Protein AF-A0A1Y4U277-F1 (afdb_monomer_lite)

Sequence (89 aa):
MGVTEKSLVIAVLETFDISHIYGKICIPFNQFDEVKIKKGLVPSQRIIKMKSGKTKLKLSLVNNTITAKVKDQKLGMQKICEALEKVAK

pLDDT: mean 72.66, std 17.06, range [30.39, 92.06]

Secondary structure (DSSP, 8-state):
-EEETTEEE---SS----TT-TT-----GGG-SEEEEEE-SSTTEEEEEEEETTEEEEEEEE--TTS-SSTTHHHHHHHHHHHHHTT--

Radius of gyration: 15.98 Å; chains: 1; bounding box: 34×44×37 Å

Foldseek 3Di:
DDDDPPDDDDDDPDDDDPVDDPPDDDDPLLQWPAWDWDQDPDNQWIWIWTDGPPDIDIDIQGQDPPDDPDPPSVVVVVVVVVVNVVSRD

Structure (mmCIF, N/CA/C/O b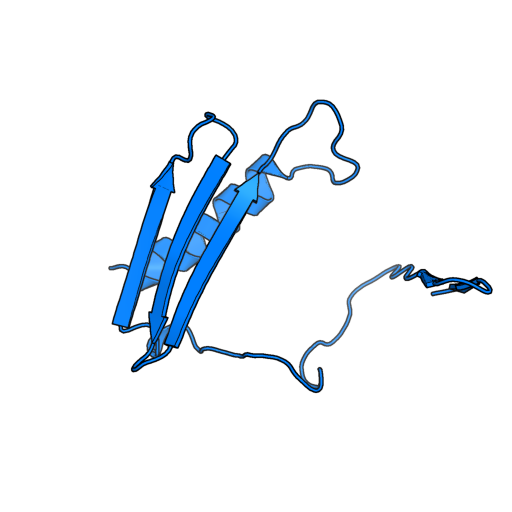ackbone):
data_AF-A0A1Y4U277-F1
#
_entry.id   AF-A0A1Y4U277-F1
#
loop_
_atom_site.group_PDB
_atom_site.id
_atom_site.type_symbol
_atom_site.label_atom_id
_atom_site.label_alt_id
_atom_site.label_comp_id
_atom_site.label_asym_id
_atom_site.label_entity_id
_atom_site.label_seq_id
_atom_site.pdbx_PDB_ins_code
_atom_site.Cartn_x
_atom_site.Cartn_y
_atom_site.Cartn_z
_atom_site.occupancy
_atom_site.B_iso_or_equiv
_atom_site.auth_seq_id
_atom_site.auth_comp_id
_atom_site.auth_asym_id
_atom_site.auth_atom_id
_atom_site.pdbx_PDB_model_num
ATOM 1 N N . MET A 1 1 ? -2.276 -19.069 -18.658 1.00 53.19 1 MET A N 1
ATOM 2 C CA . MET A 1 1 ? -2.035 -19.893 -17.444 1.00 53.19 1 MET A CA 1
ATOM 3 C C . MET A 1 1 ? -1.603 -21.281 -17.888 1.00 53.19 1 MET A C 1
ATOM 5 O O . MET A 1 1 ? -2.175 -21.768 -18.848 1.00 53.19 1 MET A O 1
ATOM 9 N N . GLY A 1 2 ? -0.610 -21.891 -17.245 1.00 38.97 2 GLY A N 1
ATOM 10 C CA . GLY A 1 2 ? -0.195 -23.279 -17.466 1.00 38.97 2 GLY A CA 1
ATOM 11 C C . GLY A 1 2 ? 0.024 -23.979 -16.127 1.00 38.97 2 GLY A C 1
ATOM 12 O O . GLY A 1 2 ? 0.297 -23.320 -15.134 1.00 38.97 2 GLY A O 1
ATOM 13 N N . VAL A 1 3 ? -0.121 -25.296 -16.060 1.00 40.03 3 VAL A N 1
ATOM 14 C CA . VAL A 1 3 ? 0.091 -26.055 -14.819 1.00 40.03 3 VAL A CA 1
ATOM 15 C C . VAL A 1 3 ? 1.194 -27.066 -15.050 1.00 40.03 3 VAL A C 1
ATOM 17 O O . VAL A 1 3 ? 1.265 -27.694 -16.102 1.00 40.03 3 VAL A O 1
ATOM 20 N N . THR A 1 4 ? 2.055 -27.199 -14.053 1.00 53.59 4 THR A N 1
ATOM 21 C CA . THR A 1 4 ? 3.031 -28.285 -13.960 1.00 53.59 4 THR A CA 1
ATOM 22 C C . THR A 1 4 ? 2.605 -29.232 -12.843 1.00 53.59 4 THR A C 1
ATOM 24 O O . THR A 1 4 ? 1.754 -28.877 -12.029 1.00 53.59 4 THR A O 1
ATOM 27 N N . GLU A 1 5 ? 3.246 -30.394 -12.722 1.00 56.44 5 GLU A N 1
ATOM 28 C CA . GLU A 1 5 ? 2.974 -31.346 -11.631 1.00 56.44 5 GLU A CA 1
ATOM 29 C C . GLU A 1 5 ? 3.130 -30.758 -10.213 1.00 56.44 5 GLU A C 1
ATOM 31 O O . GLU A 1 5 ? 2.632 -31.341 -9.255 1.00 56.44 5 GLU A O 1
ATOM 36 N N . LYS A 1 6 ? 3.806 -29.609 -10.045 1.00 45.88 6 LYS A N 1
ATOM 37 C CA . LYS A 1 6 ? 4.087 -29.016 -8.724 1.00 45.88 6 LYS A CA 1
ATOM 38 C C . LYS A 1 6 ? 3.490 -27.634 -8.490 1.00 45.88 6 LYS A C 1
ATOM 40 O O . LYS A 1 6 ? 3.523 -27.157 -7.357 1.00 45.88 6 LYS A O 1
ATO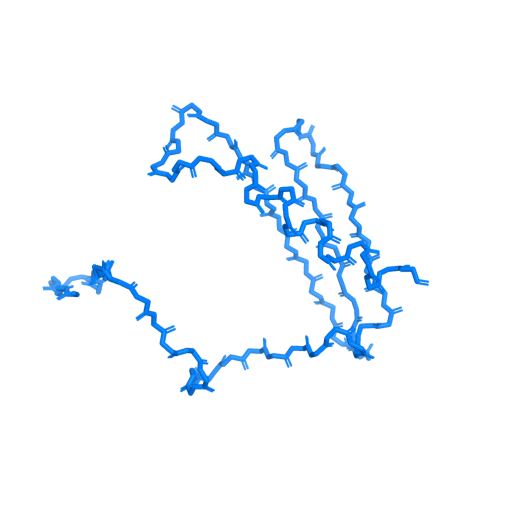M 45 N N . SER A 1 7 ? 2.980 -26.956 -9.514 1.00 30.70 7 SER A N 1
ATOM 46 C CA . SER A 1 7 ? 2.456 -25.600 -9.337 1.00 30.70 7 SER A CA 1
ATOM 47 C C . SER A 1 7 ? 1.629 -25.094 -10.510 1.00 30.70 7 SER A C 1
ATOM 49 O O . SER A 1 7 ? 1.796 -25.491 -11.667 1.00 30.70 7 SER A O 1
ATOM 51 N N . LEU A 1 8 ? 0.763 -24.141 -10.167 1.00 30.39 8 LEU A N 1
ATOM 52 C CA . LEU A 1 8 ? 0.020 -23.299 -11.087 1.00 30.39 8 LEU A CA 1
ATOM 53 C C . LEU A 1 8 ? 0.899 -22.142 -11.578 1.00 30.39 8 LEU A C 1
ATOM 55 O O . LEU A 1 8 ? 1.437 -21.369 -10.788 1.00 30.39 8 LEU A O 1
ATOM 59 N N . VAL A 1 9 ? 0.982 -21.988 -12.893 1.00 39.88 9 VAL A N 1
ATOM 60 C CA . VAL A 1 9 ? 1.629 -20.875 -13.589 1.00 39.88 9 VAL A CA 1
ATOM 61 C C . VAL A 1 9 ? 0.548 -20.009 -14.225 1.00 39.88 9 VAL A C 1
ATOM 63 O O . VAL A 1 9 ? -0.348 -20.491 -14.916 1.00 39.88 9 VAL A O 1
ATOM 66 N N . ILE A 1 10 ? 0.619 -18.696 -14.028 1.00 46.44 10 ILE A N 1
ATOM 67 C CA . ILE A 1 10 ? -0.354 -17.754 -14.579 1.00 46.44 10 ILE A CA 1
ATOM 68 C C . ILE A 1 10 ? 0.331 -16.810 -15.551 1.00 46.44 10 ILE A C 1
ATOM 70 O O . ILE A 1 10 ? 1.273 -16.114 -15.197 1.00 46.44 10 ILE A O 1
ATOM 74 N N . ALA A 1 11 ? -0.171 -16.804 -16.784 1.00 46.59 11 ALA A N 1
ATOM 75 C CA . ALA A 1 11 ? 0.162 -15.823 -17.803 1.00 46.59 11 ALA A CA 1
ATOM 76 C C . ALA A 1 11 ? -1.143 -15.106 -18.145 1.00 46.59 11 ALA A C 1
ATOM 78 O O . ALA A 1 11 ? -2.083 -15.769 -18.598 1.00 46.59 11 ALA A O 1
ATOM 79 N N . VAL A 1 12 ? -1.197 -13.809 -17.845 1.00 50.75 12 VAL A N 1
ATOM 80 C CA . VAL A 1 12 ? -2.302 -12.901 -18.167 1.00 50.75 12 VAL A CA 1
ATOM 81 C C . VAL A 1 12 ? -1.763 -11.935 -19.212 1.00 50.75 12 VAL A C 1
ATOM 83 O O . VAL A 1 12 ? -0.769 -11.259 -18.957 1.00 50.75 12 VAL A O 1
ATOM 86 N N . LEU A 1 13 ? -2.360 -11.949 -20.401 1.00 43.84 13 LEU A N 1
ATOM 87 C CA . LEU A 1 13 ? -1.881 -11.172 -21.546 1.00 43.84 13 LEU A CA 1
ATOM 88 C C . LEU A 1 13 ? -2.577 -9.805 -21.664 1.00 43.84 13 LEU A C 1
ATOM 90 O O . LEU A 1 13 ? -2.048 -8.929 -22.335 1.00 43.84 13 LEU A O 1
ATOM 94 N N . GLU A 1 14 ? -3.691 -9.595 -20.950 1.00 57.28 14 GLU A N 1
ATOM 95 C CA . GLU A 1 14 ? -4.426 -8.320 -20.872 1.00 57.28 14 GLU A CA 1
ATOM 96 C C . GLU A 1 14 ? -4.976 -8.078 -19.443 1.00 57.28 14 GLU A C 1
ATOM 98 O O . GLU A 1 14 ? -4.288 -8.366 -18.461 1.00 57.28 14 GLU A O 1
ATOM 103 N N . THR A 1 15 ? -6.176 -7.514 -19.273 1.00 49.62 15 THR A N 1
ATOM 104 C CA . THR A 1 15 ? -6.760 -7.187 -17.960 1.00 49.62 15 THR A CA 1
ATOM 105 C C . THR A 1 15 ? -7.631 -8.316 -17.408 1.00 49.62 15 THR A C 1
ATOM 107 O O . THR A 1 15 ? -8.241 -9.087 -18.143 1.00 49.62 15 THR A O 1
ATOM 110 N N . PHE A 1 16 ? -7.682 -8.424 -16.079 1.00 54.34 16 PHE A N 1
ATOM 111 C CA . PHE A 1 16 ? -8.466 -9.432 -15.368 1.00 54.34 16 PHE A CA 1
ATOM 112 C C . PHE A 1 16 ? -9.532 -8.731 -14.524 1.00 54.34 16 PHE A C 1
ATOM 114 O O . PHE A 1 16 ? -9.194 -7.858 -13.721 1.00 54.34 16 PHE A O 1
ATOM 121 N N . ASP A 1 17 ? -10.802 -9.101 -14.691 1.00 56.62 17 ASP A N 1
ATOM 122 C CA . ASP A 1 17 ? -11.858 -8.636 -13.794 1.00 56.62 17 ASP A CA 1
ATOM 123 C C . ASP A 1 17 ? -11.750 -9.368 -12.447 1.00 56.62 17 ASP A C 1
ATOM 125 O O . ASP A 1 17 ? -11.864 -10.589 -12.351 1.00 56.62 17 ASP A O 1
ATOM 129 N N . ILE A 1 18 ? -11.497 -8.599 -11.390 1.00 62.50 18 ILE A N 1
ATOM 130 C CA . ILE A 1 18 ? -11.301 -9.085 -10.020 1.00 62.50 18 ILE A CA 1
ATOM 131 C C . ILE A 1 18 ? -12.550 -8.911 -9.139 1.00 62.50 18 ILE A C 1
ATOM 133 O O . ILE A 1 18 ? -12.498 -9.105 -7.916 1.00 62.50 18 ILE A O 1
ATOM 137 N N . SER A 1 19 ? -13.683 -8.536 -9.737 1.00 61.31 19 SER A N 1
ATOM 138 C CA . SER A 1 19 ? -14.966 -8.364 -9.052 1.00 61.31 19 SER A CA 1
ATOM 139 C C . SER A 1 19 ? -15.375 -9.618 -8.259 1.00 61.31 19 SER A C 1
ATOM 141 O O . SER A 1 19 ? -15.811 -9.486 -7.113 1.00 61.31 19 SER A O 1
ATOM 143 N N . HIS A 1 20 ? -15.068 -10.822 -8.760 1.00 51.88 20 HIS A N 1
ATOM 144 C CA . HIS A 1 20 ? -15.516 -12.110 -8.204 1.00 51.88 20 HIS A CA 1
ATOM 145 C C . HIS A 1 20 ? -14.405 -13.015 -7.622 1.00 51.88 20 HIS A C 1
ATOM 147 O O . HIS A 1 20 ? -14.541 -14.237 -7.607 1.00 51.88 20 HIS A O 1
ATOM 153 N N . ILE A 1 21 ? -13.295 -12.462 -7.115 1.00 56.06 21 ILE A N 1
ATOM 154 C CA . ILE A 1 21 ? -12.285 -13.286 -6.417 1.00 56.06 21 ILE A CA 1
ATOM 155 C C . ILE A 1 21 ? -12.854 -13.812 -5.086 1.00 56.06 21 ILE A C 1
ATOM 157 O O . ILE A 1 21 ? -13.079 -13.041 -4.149 1.00 56.06 21 ILE A O 1
ATOM 161 N N . TYR A 1 22 ? -13.041 -15.131 -4.991 1.00 44.38 22 TYR A N 1
ATOM 162 C CA . TYR A 1 22 ? -13.413 -15.824 -3.755 1.00 44.38 22 TYR A CA 1
ATOM 163 C C . TYR A 1 22 ? -12.250 -15.831 -2.750 1.00 44.38 22 TYR A C 1
ATOM 165 O O . TYR A 1 22 ? -11.096 -16.034 -3.119 1.00 44.38 22 TYR A O 1
ATOM 173 N N . GLY A 1 23 ? -12.550 -15.590 -1.469 1.00 49.41 23 GLY A N 1
ATOM 174 C CA . GLY A 1 23 ? -11.545 -15.534 -0.396 1.00 49.41 23 GLY A CA 1
ATOM 175 C C . GLY A 1 23 ? -10.764 -14.216 -0.300 1.00 49.41 23 GLY A C 1
ATOM 176 O O . GLY A 1 23 ? -9.773 -14.146 0.426 1.00 49.41 23 GLY A O 1
ATOM 177 N N . LYS A 1 24 ? -11.188 -13.155 -1.005 1.00 56.09 24 LYS A N 1
ATOM 178 C CA . LYS A 1 24 ? -10.565 -11.829 -0.889 1.00 56.09 24 LYS A CA 1
ATOM 179 C C . LYS A 1 24 ? -10.961 -11.133 0.416 1.00 56.09 24 LYS A C 1
ATOM 181 O O . LYS A 1 24 ? -12.132 -11.093 0.783 1.00 56.09 24 LYS A O 1
ATOM 186 N N . ILE A 1 25 ? -9.989 -10.498 1.066 1.00 57.12 25 ILE A N 1
ATOM 187 C CA . ILE A 1 25 ? -10.252 -9.493 2.099 1.00 57.12 25 ILE A CA 1
ATOM 188 C C . ILE A 1 25 ? -10.326 -8.145 1.383 1.00 57.12 25 ILE A C 1
ATOM 190 O O . ILE A 1 25 ? -9.308 -7.609 0.949 1.00 57.12 25 ILE A O 1
ATOM 194 N N . CYS A 1 26 ? -11.538 -7.618 1.221 1.00 65.75 26 CYS A N 1
ATOM 195 C CA . CYS A 1 26 ? -11.764 -6.281 0.687 1.00 65.75 26 CYS A CA 1
ATOM 196 C C . CYS A 1 26 ? -12.103 -5.351 1.848 1.00 65.75 26 CYS A C 1
ATOM 198 O O . CYS A 1 26 ? -13.127 -5.533 2.501 1.00 65.75 26 CYS A O 1
ATOM 200 N N . ILE A 1 27 ? -11.228 -4.383 2.113 1.00 68.00 27 ILE A N 1
ATOM 201 C CA . ILE A 1 27 ? -11.480 -3.320 3.085 1.00 68.00 27 ILE A CA 1
ATOM 202 C C . ILE A 1 27 ? -11.619 -2.033 2.270 1.00 68.00 27 ILE A C 1
ATOM 204 O O . ILE A 1 27 ? -10.611 -1.541 1.751 1.00 68.00 27 ILE A O 1
ATOM 208 N N . PRO A 1 28 ? -12.849 -1.525 2.081 1.00 77.44 28 PRO A N 1
ATOM 209 C CA . PRO A 1 28 ? -13.089 -0.231 1.465 1.00 77.44 28 PRO A CA 1
ATOM 210 C C . PRO A 1 28 ? -12.266 0.860 2.148 1.00 77.44 28 PRO A C 1
ATOM 212 O O . PRO A 1 28 ? -12.095 0.843 3.366 1.00 77.44 28 PRO A O 1
ATOM 215 N N . PHE A 1 29 ? -11.767 1.829 1.378 1.00 77.19 29 PHE A N 1
ATOM 216 C CA . PHE A 1 29 ? -10.883 2.854 1.936 1.00 77.19 29 PHE A CA 1
ATOM 217 C C . PHE A 1 29 ? -11.518 3.647 3.087 1.00 77.19 29 PHE A C 1
ATOM 219 O O . PHE A 1 29 ? -10.851 3.924 4.076 1.00 77.19 29 PHE A O 1
ATOM 226 N N . ASN A 1 30 ? -12.819 3.924 3.013 1.00 77.56 30 ASN A N 1
ATOM 227 C CA . ASN A 1 30 ? -13.576 4.602 4.067 1.00 77.56 30 ASN A CA 1
ATOM 228 C C . ASN A 1 30 ? -13.792 3.766 5.347 1.00 77.56 30 ASN A C 1
ATOM 230 O O . ASN A 1 30 ? -14.377 4.274 6.296 1.00 77.56 30 ASN A O 1
ATOM 234 N N . GLN A 1 31 ? -13.363 2.501 5.379 1.00 77.56 31 GLN A N 1
ATOM 235 C CA . GLN A 1 31 ? -13.437 1.634 6.559 1.00 77.56 31 GLN A CA 1
ATOM 236 C C . GLN A 1 31 ? -12.098 1.504 7.292 1.00 77.56 31 GLN A C 1
ATOM 238 O O . GLN A 1 31 ? -12.014 0.772 8.281 1.00 77.56 31 GLN A O 1
ATOM 243 N N . PHE A 1 32 ? -11.036 2.164 6.822 1.00 84.88 32 PHE A N 1
ATOM 244 C CA . PHE A 1 32 ? -9.794 2.234 7.582 1.00 84.88 32 PHE A CA 1
ATOM 245 C C . PHE A 1 32 ? -9.908 3.291 8.681 1.00 84.88 32 PHE A C 1
ATOM 247 O O . PHE A 1 32 ? -10.049 4.474 8.399 1.00 84.88 32 PHE A O 1
ATOM 254 N N . ASP A 1 33 ? -9.777 2.860 9.935 1.00 87.50 33 ASP A N 1
ATOM 255 C CA . ASP A 1 33 ? -9.683 3.761 11.090 1.00 87.50 33 ASP A CA 1
ATOM 256 C C . ASP A 1 33 ? -8.313 4.447 11.148 1.00 87.50 33 ASP A C 1
ATOM 258 O O . ASP A 1 33 ? -8.142 5.502 11.751 1.00 87.50 33 ASP A O 1
ATOM 262 N N . GLU A 1 34 ? -7.290 3.778 10.613 1.00 89.69 34 GLU A N 1
ATOM 263 C CA . GLU A 1 34 ? -5.914 4.241 10.681 1.00 89.69 34 GLU A CA 1
ATOM 264 C C . GLU A 1 34 ? -5.111 3.670 9.519 1.00 89.69 34 GLU A C 1
ATOM 266 O O . GLU A 1 34 ? -5.093 2.455 9.295 1.00 89.69 34 GLU A O 1
ATOM 271 N N . VAL A 1 35 ? -4.367 4.538 8.838 1.00 91.19 35 VAL A N 1
ATOM 272 C CA . VAL A 1 35 ? -3.354 4.159 7.855 1.00 91.19 35 VAL A CA 1
ATOM 273 C C . VAL A 1 35 ? -2.049 4.859 8.217 1.00 91.19 35 VAL A C 1
ATOM 275 O O . VAL A 1 35 ? -1.973 6.081 8.299 1.00 91.19 35 VAL A O 1
ATOM 278 N N . LYS A 1 36 ? -0.990 4.080 8.449 1.00 92.00 36 LYS A N 1
ATOM 279 C CA . LYS A 1 36 ? 0.360 4.581 8.727 1.00 92.00 36 LYS A CA 1
ATOM 280 C C . LYS A 1 36 ? 1.346 4.007 7.732 1.00 92.00 36 LYS A C 1
ATOM 282 O O . LYS A 1 36 ? 1.605 2.802 7.727 1.00 92.00 36 LYS A O 1
ATOM 287 N N . ILE A 1 37 ? 1.969 4.891 6.965 1.00 92.06 37 ILE A N 1
ATOM 288 C CA . ILE A 1 37 ? 3.058 4.545 6.057 1.00 92.06 37 ILE A CA 1
ATOM 289 C C . ILE A 1 37 ? 4.378 4.956 6.704 1.00 92.06 37 ILE A C 1
ATOM 291 O O . ILE A 1 37 ? 4.557 6.095 7.127 1.00 92.06 37 ILE A O 1
ATOM 295 N N . LYS A 1 38 ? 5.311 4.010 6.822 1.00 91.88 38 LYS A N 1
ATOM 296 C CA . LYS A 1 38 ? 6.649 4.238 7.377 1.00 91.88 38 LYS A CA 1
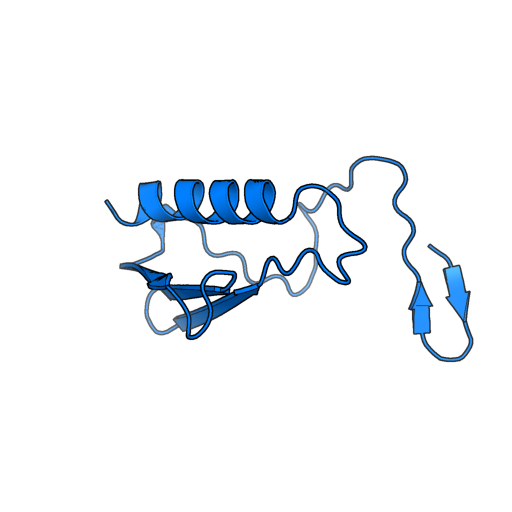ATOM 297 C C . LYS A 1 38 ? 7.722 3.766 6.407 1.00 91.88 38 LYS A C 1
ATOM 299 O O . LYS A 1 38 ? 7.531 2.803 5.662 1.00 91.88 38 LYS A O 1
ATOM 304 N N . LYS A 1 39 ? 8.886 4.414 6.451 1.00 90.62 39 LYS A N 1
ATOM 305 C CA . LYS A 1 39 ? 10.099 3.870 5.828 1.00 90.62 39 LYS A CA 1
ATOM 306 C C . LYS A 1 39 ? 10.494 2.578 6.556 1.00 90.62 39 LYS A C 1
ATOM 308 O O . LYS A 1 39 ? 10.329 2.481 7.772 1.00 90.62 39 LYS A O 1
ATOM 313 N N . GLY A 1 40 ? 10.922 1.572 5.794 1.00 85.12 40 GLY A N 1
ATOM 314 C CA . GLY A 1 40 ? 11.472 0.333 6.343 1.00 85.12 40 GLY A CA 1
ATOM 315 C C . GLY A 1 40 ? 12.935 0.485 6.755 1.00 85.12 40 GLY A C 1
ATOM 316 O O . GLY A 1 40 ? 13.458 1.596 6.793 1.00 85.12 40 GLY A O 1
ATOM 317 N N . LEU A 1 41 ? 13.592 -0.641 7.043 1.00 85.69 41 LEU A N 1
ATOM 318 C CA . LEU A 1 41 ? 15.002 -0.659 7.452 1.00 85.69 41 LEU A CA 1
ATOM 319 C C . LEU A 1 41 ? 15.925 -0.186 6.317 1.00 85.69 41 LEU A C 1
ATOM 321 O O . LEU A 1 41 ? 16.934 0.466 6.559 1.00 85.69 41 LEU A O 1
ATOM 325 N N . VAL A 1 42 ? 15.552 -0.497 5.074 1.00 85.25 42 VAL A N 1
ATOM 326 C CA . VAL A 1 42 ? 16.288 -0.101 3.869 1.00 85.25 42 VAL A CA 1
ATOM 327 C C . VAL A 1 42 ? 15.515 0.956 3.068 1.00 85.25 42 VAL A C 1
ATOM 329 O O . VAL A 1 42 ? 14.279 0.948 3.078 1.00 85.25 42 VAL A O 1
ATOM 332 N N . PRO A 1 43 ? 16.195 1.851 2.320 1.00 84.00 43 PRO A N 1
ATOM 333 C CA . PRO A 1 43 ? 15.539 2.939 1.582 1.00 84.00 43 PRO A CA 1
ATOM 334 C C . PRO A 1 43 ? 14.469 2.479 0.579 1.00 84.00 43 PRO A C 1
ATOM 336 O O . PRO A 1 43 ? 13.490 3.196 0.340 1.00 84.00 43 PRO A O 1
ATOM 339 N N . SER A 1 44 ? 14.639 1.276 0.026 1.00 86.00 44 SER A N 1
ATOM 340 C CA . SER A 1 44 ? 13.739 0.618 -0.931 1.00 86.00 44 SER A CA 1
ATOM 341 C C . SER A 1 44 ? 12.492 -0.002 -0.294 1.00 86.00 44 SER A C 1
ATOM 343 O O . SER A 1 44 ? 11.627 -0.512 -1.004 1.00 86.00 44 SER A O 1
ATOM 345 N N . GLN A 1 45 ? 12.376 0.034 1.036 1.00 89.38 45 GLN A N 1
ATOM 346 C CA . GLN A 1 45 ? 11.276 -0.585 1.764 1.00 89.38 45 GLN A CA 1
ATOM 347 C C . GLN A 1 45 ? 10.278 0.452 2.287 1.00 89.38 45 GLN A C 1
ATOM 349 O O . GLN A 1 45 ? 10.641 1.502 2.835 1.00 89.38 45 GLN A O 1
ATOM 354 N N . ARG A 1 46 ? 8.990 0.131 2.173 1.00 90.81 46 ARG A N 1
ATOM 355 C CA . ARG A 1 46 ? 7.889 0.819 2.853 1.00 90.81 46 ARG A CA 1
ATOM 356 C C . ARG A 1 46 ? 7.089 -0.186 3.666 1.00 90.81 46 ARG A C 1
ATOM 358 O O . ARG A 1 46 ? 6.748 -1.261 3.184 1.00 90.81 46 ARG A O 1
ATOM 365 N N . ILE A 1 47 ? 6.802 0.176 4.910 1.00 91.69 47 ILE A N 1
ATOM 366 C CA . ILE A 1 47 ? 5.940 -0.587 5.806 1.00 91.69 47 ILE A CA 1
ATOM 367 C C . ILE A 1 47 ? 4.631 0.170 5.943 1.00 91.69 47 ILE A C 1
ATOM 369 O O . ILE A 1 47 ? 4.610 1.293 6.442 1.00 91.69 47 ILE A O 1
ATOM 373 N N . ILE A 1 48 ? 3.546 -0.470 5.536 1.00 90.88 48 ILE A N 1
ATOM 374 C CA . ILE A 1 48 ? 2.197 0.073 5.617 1.00 90.88 48 ILE A CA 1
ATOM 375 C C . ILE A 1 48 ? 1.480 -0.688 6.722 1.00 90.88 48 ILE A C 1
ATOM 377 O O . ILE A 1 48 ? 1.422 -1.918 6.702 1.00 90.88 48 ILE A O 1
ATOM 381 N N . LYS A 1 49 ? 0.968 0.036 7.710 1.00 91.56 49 LYS A N 1
ATOM 382 C CA . LYS A 1 49 ? 0.113 -0.505 8.765 1.00 91.56 49 LYS A CA 1
ATOM 383 C C . LYS A 1 49 ? -1.272 0.088 8.597 1.00 91.56 49 LYS A C 1
ATOM 385 O O . LYS A 1 49 ? -1.391 1.304 8.497 1.00 91.56 49 LYS A O 1
ATOM 390 N N . MET A 1 50 ? -2.286 -0.761 8.580 1.00 90.38 50 MET A N 1
ATOM 391 C CA . MET A 1 50 ? -3.677 -0.350 8.438 1.00 90.38 50 MET A CA 1
ATOM 392 C C . MET A 1 50 ? -4.514 -0.996 9.537 1.00 90.38 50 MET A C 1
ATOM 394 O O . MET A 1 50 ? -4.253 -2.141 9.919 1.00 90.38 50 MET A O 1
ATOM 398 N N . LYS A 1 51 ? -5.511 -0.276 10.040 1.00 87.81 51 LYS A N 1
ATOM 399 C CA . LYS A 1 51 ? -6.484 -0.777 11.010 1.00 87.81 51 LYS A CA 1
ATOM 400 C C . LYS A 1 51 ? -7.894 -0.526 10.487 1.00 87.81 51 LYS A C 1
ATOM 402 O O . LYS A 1 51 ? -8.165 0.551 9.974 1.00 87.81 51 LYS A O 1
ATOM 407 N N . SER A 1 52 ? -8.760 -1.521 10.626 1.00 82.50 52 SER A N 1
ATOM 408 C CA . SER A 1 52 ? -10.197 -1.422 10.368 1.00 82.50 52 SER A CA 1
ATOM 409 C C . SER A 1 52 ? -10.933 -2.238 11.432 1.00 82.50 52 SER A C 1
ATOM 411 O O . SER A 1 52 ? -10.811 -3.466 11.492 1.00 82.50 52 SER A O 1
ATOM 413 N N . GLY A 1 53 ? -11.602 -1.556 12.359 1.00 84.88 53 GLY A N 1
ATOM 414 C CA . GLY A 1 53 ? -12.184 -2.137 13.562 1.00 84.88 53 GLY A CA 1
ATOM 415 C C . GLY A 1 53 ? -11.157 -2.920 14.391 1.00 84.88 53 GLY A C 1
ATOM 416 O O . GLY A 1 53 ? -10.185 -2.376 14.926 1.00 84.88 53 GLY A O 1
ATOM 417 N N . LYS A 1 54 ? -11.378 -4.235 14.514 1.00 82.75 54 LYS A N 1
ATOM 418 C CA . LYS A 1 54 ? -10.472 -5.166 15.218 1.00 82.75 54 LYS A CA 1
ATOM 419 C C . LYS A 1 54 ? -9.360 -5.724 14.319 1.00 82.75 54 LYS A C 1
ATOM 421 O O . LYS A 1 54 ? -8.400 -6.300 14.830 1.00 82.75 54 LYS A O 1
ATOM 426 N N . THR A 1 55 ? -9.457 -5.536 13.006 1.00 79.06 55 THR A N 1
ATOM 427 C CA . THR A 1 55 ? -8.512 -6.076 12.027 1.00 79.06 55 THR A CA 1
ATOM 428 C C . THR A 1 55 ? -7.315 -5.147 11.878 1.00 79.06 55 THR A C 1
ATOM 430 O O . THR A 1 55 ? -7.462 -3.947 11.646 1.00 79.06 55 THR A O 1
ATOM 433 N N . LYS A 1 56 ? -6.107 -5.707 11.982 1.00 83.81 56 LYS A N 1
ATOM 434 C CA . LYS A 1 56 ? -4.848 -5.004 11.706 1.00 83.81 56 LYS A CA 1
ATOM 435 C C . LYS A 1 56 ? -4.152 -5.680 10.533 1.00 83.81 56 LYS A C 1
ATOM 437 O O . LYS A 1 56 ? -3.865 -6.871 10.604 1.00 83.81 56 LYS A O 1
ATOM 442 N N . LEU A 1 57 ? -3.839 -4.918 9.488 1.00 83.31 57 LEU A N 1
ATOM 443 C CA . LEU A 1 57 ? -3.052 -5.385 8.350 1.00 83.31 57 LEU A CA 1
ATOM 444 C C . LEU A 1 57 ? -1.679 -4.715 8.348 1.00 83.31 57 LEU A C 1
ATOM 446 O O . LEU A 1 57 ? -1.546 -3.522 8.631 1.00 83.31 57 LEU A O 1
ATOM 450 N N . LYS A 1 58 ? -0.645 -5.484 8.007 1.00 85.38 58 LYS A N 1
ATOM 451 C CA . LYS A 1 58 ? 0.708 -4.973 7.796 1.00 85.38 58 LYS A CA 1
ATOM 452 C C . LYS A 1 58 ? 1.224 -5.466 6.453 1.00 85.38 58 LYS A C 1
ATOM 454 O O . LYS A 1 58 ? 1.350 -6.667 6.251 1.00 85.38 58 LYS A O 1
ATOM 459 N N . LEU A 1 59 ? 1.562 -4.535 5.570 1.00 84.62 59 LEU A N 1
ATOM 460 C CA . LEU A 1 59 ? 2.175 -4.814 4.276 1.00 84.62 59 LEU A CA 1
ATOM 461 C C . LEU A 1 59 ? 3.618 -4.306 4.285 1.00 84.62 59 LEU A C 1
ATOM 463 O O . LEU A 1 59 ? 3.901 -3.213 4.781 1.00 84.62 59 LEU A O 1
ATOM 467 N N . SER A 1 60 ? 4.535 -5.104 3.744 1.00 84.44 60 SER A N 1
ATOM 468 C CA . SER A 1 60 ? 5.918 -4.697 3.490 1.00 84.44 60 SER A CA 1
ATOM 469 C C . SER A 1 60 ? 6.137 -4.671 1.988 1.00 84.44 60 SER A C 1
ATOM 471 O O . SER A 1 60 ? 6.178 -5.721 1.354 1.00 84.44 60 SER A O 1
ATOM 473 N N . LEU A 1 61 ? 6.293 -3.475 1.433 1.00 86.38 61 LEU A N 1
ATOM 474 C CA . LEU A 1 61 ? 6.622 -3.278 0.029 1.00 86.38 61 LEU A CA 1
ATOM 475 C C . LEU A 1 61 ? 8.126 -3.058 -0.089 1.00 86.38 61 LEU A C 1
ATOM 477 O O . LEU A 1 61 ? 8.690 -2.251 0.650 1.00 86.38 61 LEU A O 1
ATOM 481 N N . VAL A 1 62 ? 8.769 -3.776 -1.003 1.00 84.50 62 VAL A N 1
ATOM 482 C CA . VAL A 1 62 ? 10.197 -3.642 -1.307 1.00 84.50 62 VAL A CA 1
ATOM 483 C C . VAL A 1 62 ? 10.325 -3.482 -2.814 1.00 84.50 62 VAL A C 1
ATOM 485 O O . VAL A 1 62 ? 9.755 -4.275 -3.555 1.00 84.50 62 VAL A O 1
ATOM 488 N N . ASN A 1 63 ? 11.054 -2.465 -3.267 1.00 78.12 63 ASN A N 1
ATOM 489 C CA . ASN A 1 63 ? 11.200 -2.146 -4.691 1.00 78.12 63 ASN A CA 1
ATOM 490 C C . ASN A 1 63 ? 12.640 -2.319 -5.205 1.00 78.12 63 ASN A C 1
ATOM 492 O O . ASN A 1 63 ? 13.137 -1.496 -5.974 1.00 78.12 63 ASN A O 1
ATOM 496 N N . ASN A 1 64 ? 13.336 -3.363 -4.7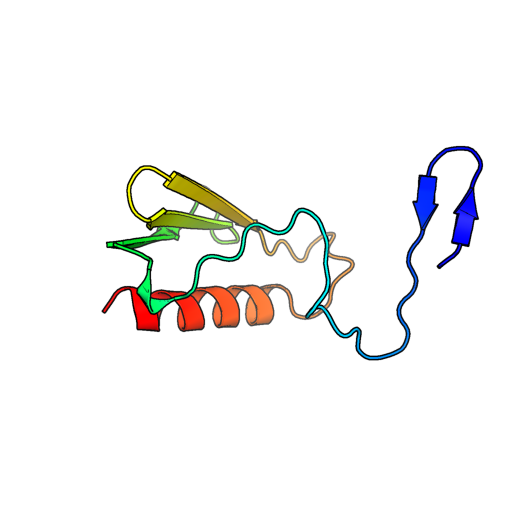46 1.00 72.19 64 ASN A N 1
ATOM 497 C CA . ASN A 1 64 ? 14.738 -3.573 -5.097 1.00 72.19 64 ASN A CA 1
ATOM 498 C C . ASN A 1 64 ? 14.893 -3.874 -6.597 1.00 72.19 64 ASN A C 1
ATOM 500 O O . ASN A 1 64 ? 14.396 -4.880 -7.090 1.00 72.19 64 ASN A O 1
ATOM 504 N N . THR A 1 65 ? 15.604 -3.006 -7.312 1.00 64.69 65 THR A N 1
ATOM 505 C CA . THR A 1 65 ? 15.780 -3.074 -8.767 1.00 64.69 65 THR A CA 1
ATOM 506 C C . THR A 1 65 ? 16.808 -4.110 -9.209 1.00 64.69 65 THR A C 1
ATOM 508 O O . THR A 1 65 ? 16.773 -4.524 -10.362 1.00 64.69 65 THR A O 1
ATOM 511 N N . ILE A 1 66 ? 17.693 -4.561 -8.311 1.00 62.78 66 ILE A N 1
ATOM 512 C CA . ILE A 1 66 ? 18.846 -5.410 -8.662 1.00 62.78 66 ILE A CA 1
ATOM 513 C C . ILE A 1 66 ? 18.411 -6.813 -9.141 1.00 62.78 66 ILE A C 1
ATOM 515 O O . ILE A 1 66 ? 19.142 -7.463 -9.881 1.00 62.78 66 ILE A O 1
ATOM 519 N N . THR A 1 67 ? 17.201 -7.269 -8.794 1.00 60.34 67 THR A N 1
ATOM 520 C CA . THR A 1 67 ? 16.658 -8.585 -9.203 1.00 60.34 67 THR A CA 1
ATOM 521 C C . THR A 1 67 ? 15.175 -8.550 -9.603 1.00 60.34 67 THR A C 1
ATOM 523 O O . THR A 1 67 ? 14.522 -9.592 -9.719 1.00 60.34 67 THR A O 1
ATOM 526 N N . ALA A 1 68 ? 14.605 -7.361 -9.810 1.00 61.31 68 ALA A N 1
ATOM 527 C CA . ALA A 1 68 ? 13.179 -7.215 -10.080 1.00 61.31 68 ALA A CA 1
ATOM 528 C C . ALA A 1 68 ? 12.812 -7.656 -11.506 1.00 61.31 68 ALA A C 1
ATOM 530 O O . ALA A 1 68 ? 13.208 -7.035 -12.487 1.00 61.31 68 ALA A O 1
ATOM 531 N N . LYS A 1 69 ? 11.955 -8.681 -11.617 1.00 64.38 69 LYS A N 1
ATOM 532 C CA . LYS A 1 69 ? 11.304 -9.075 -12.885 1.00 64.38 69 LYS A CA 1
ATOM 533 C C . LYS A 1 69 ? 10.179 -8.125 -13.315 1.00 64.38 69 LYS A C 1
ATOM 535 O O . LYS A 1 69 ? 9.701 -8.208 -14.441 1.00 64.38 69 LYS A O 1
ATOM 540 N N . VAL A 1 70 ? 9.729 -7.254 -12.412 1.00 66.81 70 VAL A N 1
ATOM 541 C CA . VAL A 1 70 ? 8.642 -6.299 -12.657 1.00 66.81 70 VAL A CA 1
ATOM 542 C C . VAL A 1 70 ? 9.261 -4.930 -12.917 1.00 66.81 70 VAL A C 1
ATOM 544 O O . VAL A 1 70 ? 10.009 -4.420 -12.082 1.00 66.81 70 VAL A O 1
ATOM 547 N N . LYS A 1 71 ? 8.955 -4.342 -14.075 1.00 73.62 71 LYS A N 1
ATOM 548 C CA . LYS A 1 71 ? 9.371 -2.977 -14.415 1.00 73.62 71 LYS A CA 1
ATOM 549 C C . LYS A 1 71 ? 8.636 -1.965 -13.530 1.00 73.62 71 LYS A C 1
ATOM 551 O O . LYS A 1 71 ? 7.530 -2.225 -13.065 1.00 73.62 71 LYS A O 1
ATOM 556 N N . ASP A 1 72 ? 9.278 -0.832 -13.260 1.00 82.19 72 ASP A N 1
ATOM 557 C CA . ASP A 1 72 ? 8.675 0.316 -12.566 1.00 82.19 72 ASP A CA 1
ATOM 558 C C . ASP A 1 72 ? 8.107 0.040 -11.160 1.00 82.19 72 ASP A C 1
ATOM 560 O O . ASP A 1 72 ? 7.240 0.769 -10.674 1.00 82.19 72 ASP A O 1
ATOM 564 N N . GLN A 1 73 ? 8.642 -0.953 -10.434 1.00 78.50 73 GLN A N 1
ATOM 565 C CA . GLN A 1 73 ? 8.231 -1.2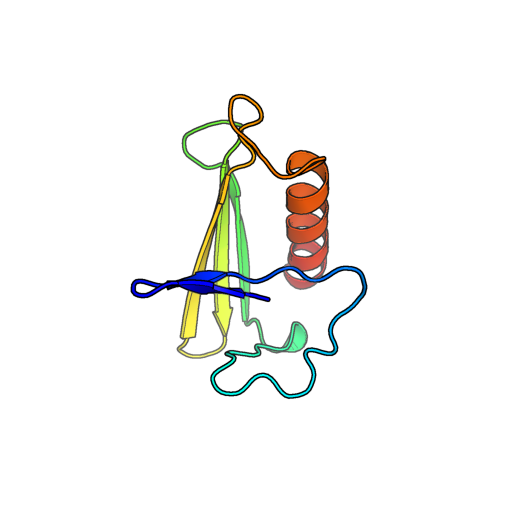48 -9.048 1.00 78.50 73 GLN A CA 1
ATOM 566 C C . GLN A 1 73 ? 8.294 -0.024 -8.128 1.00 78.50 73 GLN A C 1
ATOM 568 O O . GLN A 1 73 ? 7.457 0.132 -7.240 1.00 78.50 73 GLN A O 1
ATOM 573 N N . LYS A 1 74 ? 9.278 0.861 -8.333 1.00 84.06 74 LYS A N 1
ATOM 574 C CA . LYS A 1 74 ? 9.398 2.103 -7.564 1.00 84.06 74 LYS A CA 1
ATOM 575 C C . LYS A 1 74 ? 8.179 3.007 -7.762 1.00 84.06 74 LYS A C 1
ATOM 577 O O . LYS A 1 74 ? 7.635 3.487 -6.771 1.00 84.06 74 LYS A O 1
ATOM 582 N N . LEU A 1 75 ? 7.738 3.181 -9.009 1.00 85.12 75 LEU A N 1
ATOM 583 C CA . LEU A 1 75 ? 6.553 3.966 -9.354 1.00 85.12 75 LEU A CA 1
ATOM 584 C C . LEU A 1 75 ? 5.273 3.288 -8.853 1.00 85.12 75 LEU A C 1
ATOM 586 O O . LEU A 1 75 ? 4.415 3.951 -8.279 1.00 85.12 75 LEU A O 1
ATOM 590 N N . GLY A 1 76 ? 5.157 1.966 -9.007 1.00 85.75 76 GLY A N 1
ATOM 591 C CA . GLY A 1 76 ? 4.024 1.201 -8.478 1.00 85.75 76 GLY A CA 1
ATOM 592 C C . GLY A 1 76 ? 3.891 1.336 -6.959 1.00 85.75 76 GLY A C 1
ATOM 593 O O . GLY A 1 76 ? 2.815 1.646 -6.452 1.00 85.75 76 GLY A O 1
ATOM 594 N N . MET A 1 77 ? 5.003 1.196 -6.230 1.00 87.31 77 MET A N 1
ATOM 595 C CA . MET A 1 77 ? 5.037 1.394 -4.780 1.00 87.31 77 MET A CA 1
ATOM 596 C C . MET A 1 77 ? 4.648 2.825 -4.395 1.00 87.31 77 MET A C 1
ATOM 598 O O . MET A 1 77 ? 3.903 3.009 -3.437 1.00 87.31 77 MET A O 1
ATOM 602 N N . GLN A 1 78 ? 5.122 3.828 -5.138 1.00 88.31 78 GLN A N 1
ATOM 603 C CA . GLN A 1 78 ? 4.752 5.222 -4.907 1.00 88.31 78 GLN A CA 1
ATOM 604 C C . GLN A 1 78 ? 3.242 5.434 -5.071 1.00 88.31 78 GLN A C 1
ATOM 606 O O . GLN A 1 78 ?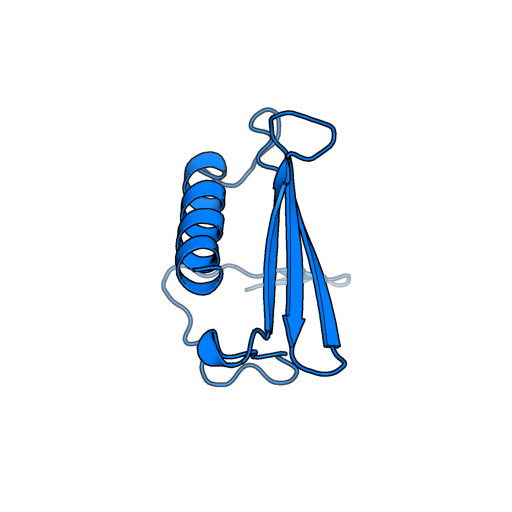 2.620 5.968 -4.160 1.00 88.31 78 GLN A O 1
ATOM 611 N N . LYS A 1 79 ? 2.636 4.935 -6.156 1.00 89.88 79 LYS A N 1
ATOM 612 C CA . LYS A 1 79 ? 1.185 5.039 -6.383 1.00 89.88 79 LYS A CA 1
ATOM 613 C C . LYS A 1 79 ? 0.364 4.363 -5.281 1.00 89.88 79 LYS A C 1
ATOM 615 O O . LYS A 1 79 ? -0.661 4.901 -4.874 1.00 89.88 79 LYS A O 1
ATOM 620 N N . ILE A 1 80 ? 0.816 3.209 -4.773 1.00 87.75 80 ILE A N 1
ATOM 621 C CA . ILE A 1 80 ? 0.169 2.534 -3.634 1.00 87.75 80 ILE A CA 1
ATOM 622 C C . ILE A 1 80 ? 0.242 3.413 -2.380 1.00 87.75 80 ILE A C 1
ATOM 624 O O . ILE A 1 80 ? -0.770 3.594 -1.705 1.00 87.75 80 ILE A O 1
ATOM 628 N N . CYS A 1 81 ? 1.417 3.972 -2.073 1.00 88.56 81 CYS A N 1
ATOM 629 C CA . CYS A 1 81 ? 1.574 4.864 -0.926 1.00 88.56 81 CYS A CA 1
ATOM 630 C C . CYS A 1 81 ? 0.701 6.119 -1.059 1.00 88.56 81 CYS A C 1
ATOM 632 O O . CYS A 1 81 ? -0.028 6.429 -0.128 1.00 88.56 81 CYS A O 1
ATOM 634 N N . GLU A 1 82 ? 0.705 6.786 -2.215 1.00 88.50 82 GLU A N 1
ATOM 635 C CA . GLU A 1 82 ? -0.105 7.986 -2.474 1.00 88.50 82 GLU A CA 1
ATOM 636 C C . GLU A 1 82 ? -1.609 7.711 -2.348 1.00 88.50 82 GLU A C 1
ATOM 638 O O . GLU A 1 82 ? -2.344 8.512 -1.770 1.00 88.50 82 GLU A O 1
ATOM 643 N N . ALA A 1 83 ? -2.085 6.575 -2.869 1.00 87.00 83 ALA A N 1
ATOM 644 C CA . ALA A 1 83 ? -3.488 6.186 -2.756 1.00 87.00 83 ALA A CA 1
ATOM 645 C C . ALA A 1 83 ? -3.906 5.997 -1.291 1.00 87.00 83 ALA A C 1
ATOM 647 O O . ALA A 1 83 ? -4.982 6.436 -0.904 1.00 87.00 83 ALA A O 1
ATOM 648 N N . LEU A 1 84 ? -3.041 5.390 -0.476 1.00 85.19 84 LEU A N 1
ATOM 649 C CA . LEU A 1 84 ? -3.298 5.132 0.940 1.00 85.19 84 LEU A CA 1
ATOM 650 C C . LEU A 1 84 ? -3.084 6.369 1.827 1.00 85.19 84 LEU A C 1
ATOM 652 O O . LEU A 1 84 ? -3.778 6.532 2.824 1.00 85.19 84 LEU A O 1
ATOM 656 N N . GLU A 1 85 ? -2.181 7.278 1.458 1.00 85.06 85 GLU A N 1
ATOM 657 C CA . GLU A 1 85 ? -1.995 8.569 2.136 1.00 85.06 85 GLU A CA 1
ATOM 658 C C . GLU A 1 85 ? -3.223 9.471 2.011 1.00 85.06 85 GLU A C 1
ATOM 660 O O . GLU A 1 85 ? -3.547 10.182 2.957 1.00 85.06 85 GLU A O 1
ATOM 665 N N . LYS A 1 86 ? -3.943 9.414 0.883 1.00 82.56 86 LYS A N 1
ATOM 666 C CA . LYS A 1 86 ? -5.221 10.129 0.712 1.00 82.56 86 LYS A CA 1
ATOM 667 C C . LYS A 1 86 ? -6.304 9.663 1.686 1.00 82.56 86 LYS A C 1
ATOM 669 O O . LYS A 1 86 ? -7.235 10.413 1.931 1.00 82.56 86 LYS A O 1
ATOM 674 N N . VAL A 1 87 ? -6.178 8.444 2.206 1.00 75.50 87 VAL A N 1
ATOM 675 C CA . VAL A 1 87 ? -7.096 7.840 3.184 1.00 75.50 87 VAL A CA 1
ATOM 676 C C . VAL A 1 87 ? -6.640 8.111 4.621 1.00 75.50 87 VAL A C 1
ATOM 678 O O . VAL A 1 87 ? -7.434 8.039 5.548 1.00 75.50 87 VAL A O 1
ATOM 681 N N . ALA A 1 88 ? -5.354 8.411 4.823 1.00 66.62 88 ALA A N 1
ATOM 682 C CA . ALA A 1 88 ? -4.786 8.728 6.133 1.00 66.62 88 ALA A CA 1
ATOM 683 C C . ALA A 1 88 ? -5.038 10.182 6.584 1.00 66.62 88 ALA A C 1
ATOM 685 O O . ALA A 1 88 ? -4.689 10.520 7.716 1.00 66.62 88 ALA A O 1
ATOM 686 N N . LYS A 1 89 ? -5.555 11.034 5.690 1.00 57.56 89 LYS A N 1
ATOM 687 C CA . LYS A 1 89 ? -5.943 12.427 5.949 1.00 57.56 89 LYS A CA 1
ATOM 688 C C . LYS A 1 89 ? -7.433 12.508 6.236 1.00 57.56 89 LYS A C 1
ATOM 690 O O . LYS A 1 89 ? -7.782 13.305 7.129 1.00 57.56 89 LYS A O 1
#